Protein AF-A0A2Z3HEU2-F1 (afdb_monomer)

InterPro domains:
  IPR049243 Domain of unknown function DUF6878 [PF21798] (65-116)

pLDDT: mean 73.29, std 16.95, range [29.38, 92.81]

Mean predicted aligned error: 13.08 Å

Solvent-accessible surface area (backbone atoms only — not comparable to full-atom values): 8308 Å² total; per-r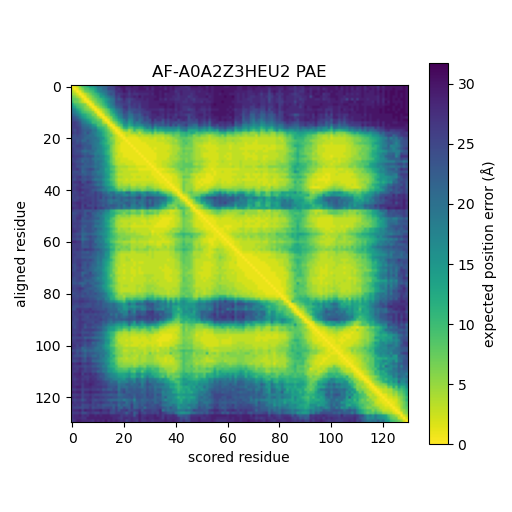esidue (Å²): 135,88,84,76,91,78,93,82,88,77,90,70,85,80,71,80,72,75,76,49,74,69,57,52,36,53,52,37,48,75,69,52,32,34,34,39,44,34,36,29,45,40,71,50,104,69,74,60,59,76,45,78,45,34,19,22,86,86,70,47,79,42,84,72,49,75,68,54,50,55,54,51,50,54,52,50,52,56,51,44,57,74,73,43,83,68,75,85,63,75,56,43,39,36,37,41,39,39,35,37,44,84,80,69,49,71,50,78,51,76,46,77,57,81,87,88,84,81,91,79,91,80,88,76,83,89,72,77,84,133

Organism: NCBI:txid114

Nearest PDB structures (foldseek):
  9chz-assembly1_I  TM=2.253E-01  e=9.604E-02  Anthoceros agrestis
  1uzd-assembly1_C  TM=2.284E-01  e=6.181E-02  Chlamydomonas reinhardtii
  1vbh-assembly1_A-2  TM=4.459E-01  e=3.475E+00  Zea mays
  5gsy-assembly1_K  TM=2.130E-01  e=4.634E-01  Mus musculus

Radius of gyration: 24.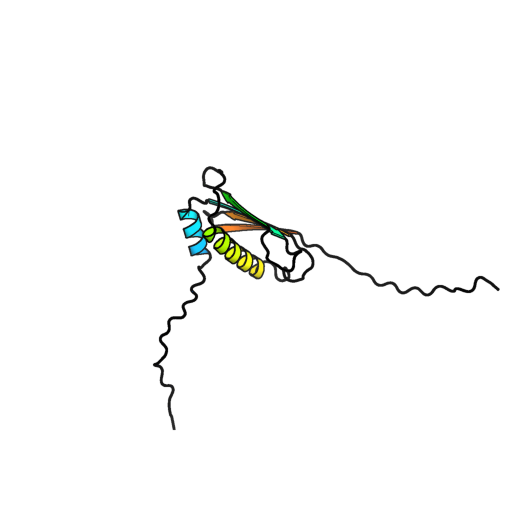69 Å; Cα contacts (8 Å, |Δi|>4): 154; chains: 1; bounding box: 52×60×82 Å

Foldseek 3Di:
DDDDPDPDDDPPPPPPPLDDLLRLLVVCVVLQFFKKKWKFKLQDPDDTTPDIWTAGPVRDTDDDDPVNVVSVRVVVVVVCVVPPPCPPVNQIKIWMWMAGSVVRDIDIDIDGDDDDDDDDDDDDDPDDDD

Secondary structure (DSSP, 8-state):
--------S--------PPPHHHHHHHHHHTT--EEEEEEE--SSS-S-SEEEEE-TTSPEEPPPHHHHHHHHHHHHHHHHHH-TTTTSSS--EEEEEEETTTTEEEEEEE---------------S---

Sequence (130 aa):
MSAGCDPASDQTLNLETTMTKHEILALLQQSAVSRLEISYDSSDDEGMIDSVTCFGPDGAQVKPTPEINSLVEELVCEMLDEQQGGWELDDGSFGEVEIDVETGLASFSHTVRVIDYSDEDFVVSILEGN

Structure (mmCIF, N/CA/C/O backbone):
data_AF-A0A2Z3HEU2-F1
#
_entry.id   AF-A0A2Z3HEU2-F1
#
loop_
_atom_site.group_PDB
_atom_site.id
_atom_site.type_symbol
_atom_site.label_atom_id
_atom_site.label_alt_id
_atom_site.label_comp_id
_atom_site.label_asym_id
_atom_site.label_entity_id
_atom_site.label_seq_id
_atom_site.pdbx_PDB_ins_code
_atom_site.Cartn_x
_atom_site.Cartn_y
_atom_site.Cartn_z
_atom_site.occupancy
_atom_site.B_iso_or_equiv
_atom_site.auth_seq_id
_atom_site.auth_comp_id
_atom_site.auth_asym_id
_atom_site.auth_atom_id
_atom_site.pdbx_PDB_model_num
ATOM 1 N N . MET A 1 1 ? 34.033 -46.133 15.089 1.00 36.69 1 MET A N 1
ATOM 2 C CA . MET A 1 1 ? 34.698 -44.974 15.720 1.00 36.69 1 MET A CA 1
ATOM 3 C C . MET A 1 1 ? 34.205 -43.742 14.974 1.00 36.69 1 MET A C 1
ATOM 5 O O . MET A 1 1 ? 34.831 -43.366 14.005 1.00 36.69 1 MET A O 1
ATOM 9 N N . SER A 1 2 ? 32.980 -43.234 15.148 1.00 45.12 2 SER A N 1
ATOM 10 C CA . SER A 1 2 ? 32.182 -42.915 16.353 1.00 45.12 2 SER A CA 1
ATOM 11 C C . SER A 1 2 ? 32.888 -41.970 17.315 1.00 45.12 2 SER A C 1
ATOM 13 O O . SER A 1 2 ? 33.607 -42.437 18.191 1.00 45.12 2 SER A O 1
ATOM 15 N N . ALA A 1 3 ? 32.646 -40.676 17.106 1.00 38.44 3 ALA A N 1
ATOM 16 C CA . ALA A 1 3 ? 32.509 -39.586 18.078 1.00 38.44 3 ALA A CA 1
ATOM 17 C C . ALA A 1 3 ? 32.244 -38.326 17.231 1.00 38.44 3 ALA A C 1
ATOM 19 O O . ALA A 1 3 ? 32.980 -38.082 16.285 1.00 38.44 3 ALA A O 1
ATOM 20 N N . GLY A 1 4 ? 31.221 -37.508 17.405 1.00 29.38 4 GLY A N 1
ATOM 21 C CA . GLY A 1 4 ? 30.139 -37.425 18.368 1.00 29.38 4 GLY A CA 1
ATOM 22 C C . GLY A 1 4 ? 29.476 -36.092 18.030 1.00 29.38 4 GLY A C 1
ATOM 23 O O . GLY A 1 4 ? 30.114 -35.051 18.131 1.00 29.38 4 GLY A O 1
ATOM 24 N N . CYS A 1 5 ? 28.259 -36.139 17.496 1.00 32.16 5 CYS A N 1
ATOM 25 C CA . CYS A 1 5 ? 27.389 -34.976 17.445 1.00 32.16 5 CYS A CA 1
ATOM 26 C C . CYS A 1 5 ? 26.904 -34.802 18.885 1.00 32.16 5 CYS A C 1
ATOM 28 O O . CYS A 1 5 ? 26.160 -35.654 19.364 1.00 32.16 5 CYS A O 1
ATOM 30 N N . ASP A 1 6 ? 27.420 -33.795 19.588 1.00 32.84 6 ASP A N 1
ATOM 31 C CA . ASP A 1 6 ? 26.906 -33.375 20.891 1.00 32.84 6 ASP A CA 1
ATOM 32 C C . ASP A 1 6 ? 25.936 -32.206 20.652 1.00 32.84 6 ASP A C 1
ATOM 34 O O . ASP A 1 6 ? 26.370 -31.119 20.259 1.00 32.84 6 ASP A O 1
ATOM 38 N N . PRO A 1 7 ? 24.619 -32.419 20.816 1.00 45.81 7 PRO A N 1
ATOM 39 C CA . PRO A 1 7 ? 23.599 -31.409 20.614 1.00 45.81 7 PRO A CA 1
ATOM 40 C C . PRO A 1 7 ? 23.233 -30.783 21.962 1.00 45.81 7 PRO A C 1
ATOM 42 O O . PRO A 1 7 ? 22.229 -31.157 22.554 1.00 45.81 7 PRO A O 1
ATOM 45 N N . ALA A 1 8 ? 24.044 -29.859 22.477 1.00 46.59 8 ALA A N 1
ATOM 46 C CA . ALA A 1 8 ? 23.617 -28.941 23.539 1.00 46.59 8 ALA A CA 1
ATOM 47 C C . ALA A 1 8 ? 24.712 -27.921 23.860 1.00 46.59 8 ALA A C 1
ATOM 49 O O . ALA A 1 8 ? 25.573 -28.189 24.694 1.00 46.59 8 ALA A O 1
ATOM 50 N N . SER A 1 9 ? 24.657 -26.747 23.233 1.00 43.78 9 SER A N 1
ATOM 51 C CA . SER A 1 9 ? 24.928 -25.442 23.866 1.00 43.78 9 SER A CA 1
ATOM 52 C C .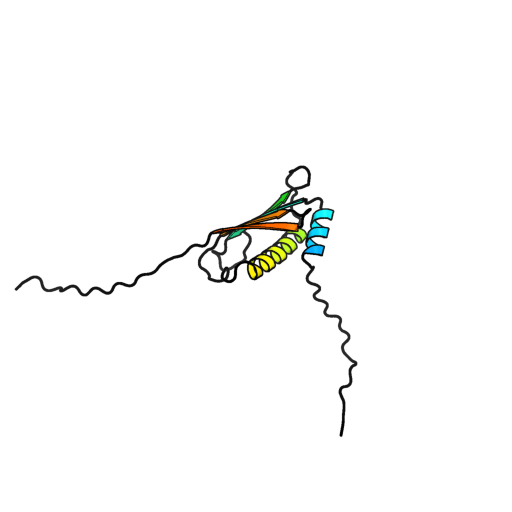 SER A 1 9 ? 24.884 -24.364 22.794 1.00 43.78 9 SER A C 1
ATOM 54 O O . SER A 1 9 ? 25.923 -23.920 22.334 1.00 43.78 9 SER A O 1
ATOM 56 N N . ASP A 1 10 ? 23.677 -24.012 22.358 1.00 39.25 10 ASP A N 1
ATOM 57 C CA . ASP A 1 10 ? 23.309 -22.610 22.143 1.00 39.25 10 ASP A CA 1
ATOM 58 C C . ASP A 1 10 ? 21.790 -22.557 21.947 1.00 39.25 10 ASP A C 1
ATOM 60 O O . ASP A 1 10 ? 21.251 -22.664 20.850 1.00 39.25 10 ASP A O 1
ATOM 64 N N . GLN A 1 11 ? 21.059 -22.525 23.059 1.00 40.22 11 GLN A N 1
ATOM 65 C CA . GLN A 1 11 ? 19.659 -22.110 23.047 1.00 40.22 11 GLN A CA 1
ATOM 66 C C . GLN A 1 11 ? 19.649 -20.586 23.171 1.00 40.22 11 GLN A C 1
ATOM 68 O O . GLN A 1 11 ? 19.203 -20.046 24.178 1.00 40.22 11 GLN A O 1
ATOM 73 N N . THR A 1 12 ? 20.172 -19.901 22.159 1.00 36.81 12 THR A N 1
ATOM 74 C CA . THR A 1 12 ? 19.776 -18.522 21.900 1.00 36.81 12 THR A CA 1
ATOM 75 C C . THR A 1 12 ? 18.687 -18.624 20.848 1.00 36.81 12 THR A C 1
ATOM 77 O O . THR A 1 12 ? 18.945 -18.888 19.677 1.00 36.81 12 THR A O 1
ATOM 80 N N . LEU A 1 13 ? 17.437 -18.558 21.303 1.00 44.50 13 LEU A N 1
ATOM 81 C CA . LEU A 1 13 ? 16.268 -18.433 20.443 1.00 44.50 13 LEU A CA 1
ATOM 82 C C . LEU A 1 13 ? 16.386 -17.102 19.686 1.00 44.50 13 LEU A C 1
ATOM 84 O O . LEU A 1 13 ? 15.811 -16.103 20.102 1.00 44.50 13 LEU A O 1
ATOM 88 N N . ASN A 1 14 ? 17.138 -17.083 18.587 1.00 43.56 14 ASN A N 1
ATOM 89 C CA . ASN A 1 14 ? 17.060 -16.025 17.588 1.00 43.56 14 ASN A CA 1
ATOM 90 C C . ASN A 1 14 ? 15.829 -16.313 16.730 1.00 43.56 14 ASN A C 1
ATOM 92 O O . ASN A 1 14 ? 15.928 -16.733 15.581 1.00 43.56 14 ASN A O 1
ATOM 96 N N . LEU A 1 15 ? 14.653 -16.168 17.336 1.00 44.94 15 LEU A N 1
ATOM 97 C CA . LEU A 1 15 ? 13.452 -15.922 16.566 1.00 44.94 15 LEU A CA 1
ATOM 98 C C . LEU A 1 15 ? 13.515 -14.453 16.133 1.00 44.94 15 LEU A C 1
ATOM 100 O O . LEU A 1 15 ? 13.003 -13.573 16.822 1.00 44.94 15 LEU A O 1
ATOM 104 N N . GLU A 1 16 ? 14.157 -14.180 15.000 1.00 46.19 16 GLU A N 1
ATOM 105 C CA . GLU A 1 16 ? 13.676 -13.098 14.136 1.00 46.19 16 GLU A CA 1
ATOM 106 C C . GLU A 1 16 ? 12.296 -13.556 13.644 1.00 46.19 16 GLU A C 1
ATOM 108 O O . GLU A 1 16 ? 12.165 -14.213 12.617 1.00 46.19 16 GLU A O 1
ATOM 113 N N . THR A 1 17 ? 11.261 -13.364 14.469 1.00 53.62 17 THR A N 1
ATOM 114 C CA . THR A 1 17 ? 9.883 -13.651 14.065 1.00 53.62 17 THR A CA 1
ATOM 115 C C . THR A 1 17 ? 9.436 -12.512 13.160 1.00 53.62 17 THR A C 1
ATOM 117 O O . THR A 1 17 ? 8.827 -11.555 13.634 1.00 53.62 17 THR A O 1
ATOM 120 N N . THR A 1 18 ? 9.750 -12.592 11.869 1.00 64.12 18 THR A N 1
ATOM 121 C CA . THR A 1 18 ? 8.995 -11.853 10.851 1.00 64.12 18 THR A CA 1
ATOM 122 C C . THR A 1 18 ? 7.526 -12.247 11.009 1.00 64.12 18 THR A C 1
ATOM 124 O O . THR A 1 18 ? 7.212 -13.439 11.109 1.00 64.12 18 THR A O 1
ATOM 127 N N . MET A 1 19 ? 6.631 -11.267 11.140 1.00 73.94 19 MET A N 1
A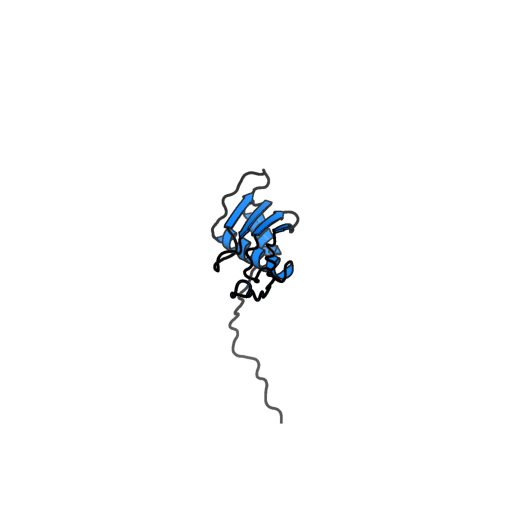TOM 128 C CA . MET A 1 19 ? 5.205 -11.557 11.285 1.00 73.94 19 MET A CA 1
ATOM 129 C C . MET A 1 19 ? 4.673 -12.168 9.993 1.00 73.94 19 MET A C 1
ATOM 131 O O . MET A 1 19 ? 4.987 -11.716 8.899 1.00 73.94 19 MET A O 1
ATOM 135 N N . THR A 1 20 ? 3.832 -13.192 10.101 1.00 84.56 20 THR A N 1
ATOM 136 C CA . THR A 1 20 ? 3.182 -13.766 8.920 1.00 84.56 20 THR A CA 1
ATOM 137 C C . THR A 1 20 ? 2.135 -12.799 8.355 1.00 84.56 20 THR A C 1
ATOM 139 O O . THR A 1 20 ? 1.509 -12.048 9.106 1.00 84.56 20 THR A O 1
ATOM 142 N N . LYS A 1 21 ? 1.837 -12.876 7.047 1.00 83.19 21 LYS A N 1
ATOM 143 C CA . LYS A 1 21 ? 0.769 -12.074 6.400 1.00 83.19 21 LYS A CA 1
ATOM 144 C C . LYS A 1 21 ? -0.550 -12.102 7.178 1.00 83.19 21 LYS A C 1
ATOM 146 O O . LYS A 1 21 ? -1.240 -11.097 7.299 1.00 83.19 21 LYS A O 1
ATOM 151 N N . HIS A 1 22 ? -0.895 -13.262 7.738 1.00 84.44 22 HIS A N 1
ATOM 152 C CA . HIS A 1 22 ? -2.119 -13.438 8.515 1.00 84.44 22 HIS A CA 1
ATOM 153 C C . HIS A 1 22 ? -2.096 -12.667 9.845 1.00 84.44 22 HIS A C 1
ATOM 155 O O . HIS A 1 22 ? -3.112 -12.106 10.248 1.00 84.44 22 HIS A O 1
ATOM 161 N N . GLU A 1 23 ? -0.944 -12.605 10.516 1.00 87.56 23 GLU A N 1
ATOM 162 C CA . GLU A 1 23 ? -0.762 -11.820 11.743 1.00 87.56 23 GLU A CA 1
ATOM 163 C C . GLU A 1 23 ? -0.797 -10.317 11.455 1.00 87.56 23 GLU A C 1
ATOM 165 O O . GLU A 1 23 ? -1.434 -9.573 12.202 1.00 87.56 23 GLU A O 1
ATOM 170 N N . ILE A 1 24 ? -0.206 -9.884 10.336 1.00 86.75 24 ILE A N 1
ATOM 171 C CA . ILE A 1 24 ? -0.262 -8.488 9.881 1.00 86.75 24 ILE A CA 1
ATOM 172 C C . ILE A 1 24 ? -1.716 -8.076 9.615 1.00 86.75 24 ILE A C 1
ATOM 174 O O . ILE A 1 24 ? -2.178 -7.065 10.144 1.00 86.75 24 ILE A O 1
ATOM 178 N N . LEU A 1 25 ? -2.484 -8.893 8.884 1.00 87.69 25 LEU A N 1
ATOM 179 C CA . LEU A 1 25 ? -3.913 -8.644 8.658 1.00 87.69 25 LEU A CA 1
ATOM 180 C C . LEU A 1 25 ? -4.695 -8.572 9.978 1.00 87.69 25 LEU A C 1
ATOM 182 O O . LEU A 1 25 ? -5.496 -7.659 10.170 1.00 87.69 25 LEU A O 1
ATOM 186 N N . ALA A 1 26 ? -4.426 -9.468 10.930 1.00 87.06 26 ALA A N 1
ATOM 187 C CA . ALA A 1 26 ? -5.078 -9.438 12.238 1.00 87.06 26 ALA A CA 1
ATOM 188 C C . ALA A 1 26 ? -4.747 -8.166 13.046 1.00 87.06 26 ALA A C 1
ATOM 190 O O . ALA A 1 26 ? -5.604 -7.646 13.767 1.00 87.06 26 ALA A O 1
ATOM 191 N N . LEU A 1 27 ? -3.526 -7.634 12.946 1.00 88.88 27 LEU A N 1
ATOM 192 C CA . LEU A 1 27 ? -3.151 -6.358 13.568 1.00 88.88 27 LEU A CA 1
ATOM 193 C C . LEU A 1 27 ? -3.843 -5.159 12.911 1.00 88.88 27 LEU A C 1
ATOM 195 O O . LEU A 1 27 ? -4.299 -4.249 13.611 1.00 88.88 27 LEU A O 1
ATOM 199 N N . LEU A 1 28 ? -3.976 -5.175 11.584 1.00 87.81 28 LEU A N 1
ATOM 200 C CA . LEU A 1 28 ? -4.695 -4.143 10.837 1.00 87.81 28 LEU A CA 1
ATOM 201 C C . LEU A 1 28 ? -6.177 -4.106 11.241 1.00 87.81 28 LEU A C 1
ATOM 203 O O . LEU A 1 28 ? -6.694 -3.036 11.566 1.00 87.81 28 LEU A O 1
ATOM 207 N N . GLN A 1 29 ? -6.825 -5.271 11.356 1.00 87.44 29 GLN A N 1
ATOM 208 C CA . GLN A 1 29 ? -8.211 -5.370 11.837 1.00 87.44 29 GLN A CA 1
ATOM 209 C C . GLN A 1 29 ? -8.370 -4.827 13.263 1.00 87.44 29 GLN A C 1
ATOM 211 O O . GLN A 1 29 ? -9.308 -4.081 13.546 1.00 87.44 29 GLN A O 1
ATOM 216 N N . GLN A 1 30 ? -7.439 -5.153 14.168 1.00 88.62 30 GLN A N 1
ATOM 217 C CA . GLN A 1 30 ? -7.442 -4.629 15.541 1.00 88.62 30 GLN A CA 1
ATOM 218 C C . GLN A 1 30 ? -7.254 -3.108 15.596 1.00 88.62 30 GLN A C 1
ATOM 220 O O . GLN A 1 30 ? -7.777 -2.453 16.498 1.00 88.62 30 GLN A O 1
ATOM 225 N N . SER A 1 31 ? -6.560 -2.542 14.611 1.00 86.56 31 SER A N 1
ATOM 226 C CA . SER A 1 31 ? -6.360 -1.099 14.455 1.00 86.56 31 SER A CA 1
ATOM 227 C C . SER A 1 31 ? -7.524 -0.398 13.739 1.00 86.56 31 SER A C 1
ATOM 229 O O . SER A 1 31 ? -7.408 0.775 13.390 1.00 86.56 31 SER A O 1
ATOM 231 N N . ALA A 1 32 ? -8.648 -1.100 13.536 1.00 89.12 32 ALA A N 1
ATOM 232 C CA . ALA A 1 32 ? -9.824 -0.643 12.797 1.00 89.12 32 ALA A CA 1
ATOM 233 C C . ALA A 1 32 ? -9.539 -0.267 11.331 1.00 89.12 32 ALA A C 1
ATOM 235 O O . ALA A 1 32 ? -10.221 0.592 10.775 1.00 89.12 32 ALA A O 1
ATOM 236 N N . VAL A 1 33 ? -8.559 -0.921 10.702 1.00 90.75 33 VAL A N 1
ATOM 237 C CA . VAL A 1 33 ? -8.278 -0.810 9.267 1.00 90.75 33 VAL A CA 1
ATOM 238 C C . VAL A 1 33 ? -8.960 -1.968 8.539 1.00 90.75 33 VAL A C 1
ATOM 240 O O . VAL A 1 33 ? -8.769 -3.129 8.893 1.00 90.75 33 VAL A O 1
ATOM 243 N N . SER A 1 34 ? -9.759 -1.654 7.522 1.00 91.62 34 SER A N 1
ATOM 244 C CA . SER A 1 34 ? -10.446 -2.632 6.668 1.00 91.62 34 SER A CA 1
ATOM 245 C C . SER A 1 34 ? -9.917 -2.657 5.236 1.00 91.62 34 SER A C 1
ATOM 247 O O . SER A 1 34 ? -10.087 -3.660 4.551 1.00 91.62 34 SER A O 1
ATOM 249 N N . ARG A 1 35 ? -9.282 -1.575 4.770 1.00 91.94 35 ARG A N 1
ATOM 250 C CA . ARG A 1 35 ? -8.685 -1.489 3.432 1.00 91.94 35 ARG A CA 1
ATOM 251 C C . ARG A 1 35 ? -7.401 -0.671 3.459 1.00 91.94 35 ARG A C 1
ATOM 253 O O . ARG A 1 35 ? -7.316 0.325 4.177 1.00 91.94 35 ARG A O 1
ATOM 260 N N . LEU A 1 36 ? -6.431 -1.091 2.660 1.00 91.44 36 LEU A N 1
ATOM 261 C CA . LEU A 1 36 ? -5.195 -0.364 2.396 1.00 91.44 36 LEU A CA 1
ATOM 262 C C . LEU A 1 36 ? -5.122 -0.000 0.917 1.00 91.44 36 LEU A C 1
ATOM 264 O O . LEU A 1 36 ? -5.466 -0.818 0.067 1.00 91.44 36 LEU A O 1
ATOM 268 N N . GLU A 1 37 ? -4.633 1.199 0.636 1.00 91.62 37 GLU A N 1
ATOM 269 C CA . GLU A 1 37 ? -4.182 1.626 -0.687 1.00 91.62 37 GLU A CA 1
ATOM 270 C C . GLU A 1 37 ? -2.724 2.058 -0.561 1.00 91.62 37 GLU 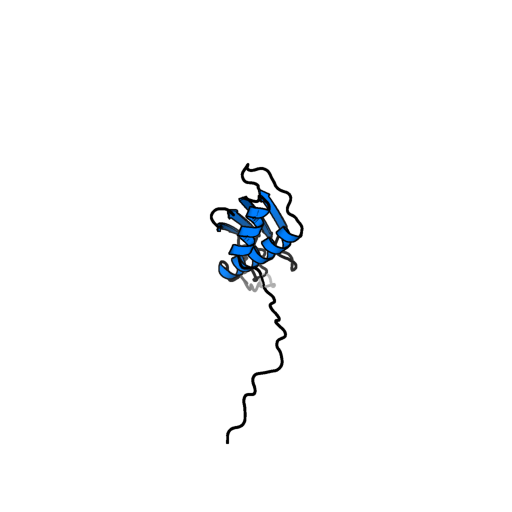A C 1
ATOM 272 O O . GLU A 1 37 ? -2.395 2.928 0.250 1.00 91.62 37 GLU A O 1
ATOM 277 N N . ILE A 1 38 ? -1.852 1.408 -1.322 1.00 89.69 38 ILE A N 1
ATOM 278 C CA . ILE A 1 38 ? -0.412 1.627 -1.307 1.00 89.69 38 ILE A CA 1
ATOM 279 C C . ILE A 1 38 ? 0.014 2.046 -2.706 1.00 89.69 38 ILE A C 1
ATOM 281 O O . ILE A 1 38 ? -0.259 1.324 -3.662 1.00 89.69 38 ILE A O 1
ATOM 285 N N . SER A 1 39 ? 0.705 3.172 -2.827 1.00 85.69 39 SER A N 1
ATOM 286 C CA . SER A 1 39 ? 1.341 3.593 -4.076 1.00 85.69 39 SER A CA 1
ATOM 287 C C . SER A 1 39 ? 2.840 3.353 -3.979 1.00 85.69 39 SER A C 1
ATOM 289 O O . SER A 1 39 ? 3.448 3.661 -2.954 1.00 85.69 39 SER A O 1
ATOM 291 N N . TYR A 1 40 ? 3.437 2.816 -5.037 1.00 82.25 40 TYR A N 1
ATOM 292 C CA . TYR A 1 40 ? 4.875 2.591 -5.121 1.00 82.25 40 TYR A CA 1
ATOM 293 C C . TYR A 1 40 ? 5.460 3.091 -6.431 1.00 82.25 40 TYR A C 1
ATOM 295 O O . TYR A 1 40 ? 4.816 3.030 -7.481 1.00 82.25 40 TYR A O 1
ATOM 303 N N . ASP A 1 41 ? 6.710 3.531 -6.353 1.00 76.75 41 ASP A N 1
ATOM 304 C CA . ASP A 1 41 ? 7.516 3.941 -7.490 1.00 76.75 41 ASP A CA 1
ATOM 305 C C . ASP A 1 41 ? 8.950 3.444 -7.280 1.00 76.75 41 ASP A C 1
ATOM 307 O O . ASP A 1 41 ? 9.553 3.683 -6.235 1.00 76.75 41 ASP A O 1
ATOM 311 N N . SER A 1 42 ? 9.468 2.684 -8.246 1.00 64.12 42 SER A N 1
ATOM 312 C CA . SER A 1 42 ? 10.801 2.081 -8.177 1.00 64.12 42 SER A CA 1
ATOM 313 C C . SER A 1 42 ? 11.874 2.909 -8.899 1.00 64.12 42 SER A C 1
ATOM 315 O O . SER A 1 42 ? 12.871 2.335 -9.333 1.00 64.12 42 SER A O 1
ATOM 317 N N . SER A 1 43 ? 11.649 4.207 -9.155 1.00 58.88 43 SER A N 1
ATOM 318 C CA . SER A 1 43 ? 12.575 5.023 -9.963 1.00 58.88 43 SER A CA 1
ATOM 319 C C . SER A 1 43 ? 13.755 5.619 -9.190 1.00 58.88 43 SER A C 1
ATOM 321 O O . SER A 1 43 ? 14.692 6.112 -9.818 1.00 58.88 43 SER A O 1
ATOM 323 N N . ASP A 1 44 ? 13.742 5.534 -7.861 1.00 54.44 44 ASP A N 1
ATOM 324 C CA . ASP A 1 44 ? 14.848 5.937 -6.998 1.00 54.44 44 ASP A CA 1
ATOM 325 C C . ASP A 1 44 ? 15.459 4.690 -6.335 1.00 54.44 44 ASP A C 1
ATOM 327 O O . ASP A 1 44 ? 14.737 3.835 -5.822 1.00 54.44 44 ASP A O 1
ATOM 331 N N . ASP A 1 45 ? 16.796 4.616 -6.305 1.00 54.56 45 ASP A N 1
ATOM 332 C CA . ASP A 1 45 ? 17.645 3.593 -5.649 1.00 54.56 45 ASP A CA 1
ATOM 333 C C . ASP A 1 45 ? 17.304 3.335 -4.152 1.00 54.56 45 ASP A C 1
ATOM 335 O O . ASP A 1 45 ? 17.917 2.489 -3.498 1.00 54.56 45 ASP A O 1
ATOM 339 N N . GLU A 1 46 ? 16.329 4.053 -3.582 1.00 51.94 46 GLU A N 1
ATOM 340 C CA . GLU A 1 46 ? 15.832 3.910 -2.218 1.00 51.94 46 GLU A CA 1
ATOM 341 C C . GLU A 1 46 ? 14.293 3.783 -2.188 1.00 51.94 46 GLU A C 1
ATOM 343 O O . GLU A 1 46 ? 13.564 4.767 -2.250 1.00 51.94 46 GLU A O 1
ATOM 348 N N . GLY A 1 47 ? 13.793 2.561 -1.975 1.00 52.94 47 GLY A N 1
ATOM 349 C CA . GLY A 1 47 ? 12.631 2.353 -1.100 1.00 52.94 47 GLY A CA 1
ATOM 350 C C . GLY A 1 47 ? 11.236 2.708 -1.628 1.00 52.94 47 GLY A C 1
ATOM 351 O O . GLY A 1 47 ? 10.504 3.432 -0.969 1.00 52.94 47 GLY A O 1
ATOM 352 N N . MET A 1 48 ? 10.842 2.094 -2.741 1.00 69.62 48 MET A N 1
ATOM 353 C CA . M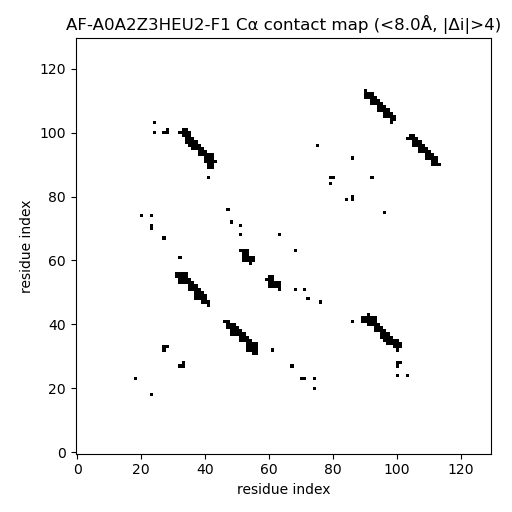ET A 1 48 ? 9.698 1.169 -2.862 1.00 69.62 48 MET A CA 1
ATOM 354 C C . MET A 1 48 ? 8.262 1.565 -2.493 1.00 69.62 48 MET A C 1
ATOM 356 O O . MET A 1 48 ? 7.367 0.943 -3.037 1.00 69.62 48 MET A O 1
ATOM 360 N N . ILE A 1 49 ? 7.965 2.520 -1.613 1.00 76.12 49 ILE A N 1
ATOM 361 C CA . ILE A 1 49 ? 6.579 2.912 -1.297 1.00 76.12 49 ILE A CA 1
ATOM 362 C C . ILE A 1 49 ? 6.493 4.430 -1.175 1.00 76.12 49 ILE A C 1
ATOM 364 O O . ILE A 1 49 ? 7.065 5.036 -0.275 1.00 76.12 49 ILE A O 1
ATOM 368 N N . ASP A 1 50 ? 5.717 5.042 -2.067 1.00 79.81 50 ASP A N 1
ATOM 369 C CA . ASP A 1 50 ? 5.443 6.480 -2.074 1.00 79.81 50 ASP A CA 1
ATOM 370 C C . ASP A 1 50 ? 4.481 6.863 -0.939 1.00 79.81 50 ASP A C 1
ATOM 372 O O . ASP A 1 50 ? 4.706 7.822 -0.196 1.00 79.81 50 ASP A O 1
ATOM 376 N N . SER A 1 51 ? 3.401 6.095 -0.767 1.00 85.12 51 SER A N 1
ATOM 377 C CA . SER A 1 51 ? 2.403 6.380 0.261 1.00 85.12 51 SER A CA 1
ATOM 378 C C . SER A 1 51 ? 1.573 5.162 0.659 1.00 85.12 51 SER A C 1
ATOM 380 O O . SER A 1 51 ? 1.269 4.290 -0.151 1.00 85.12 51 SER A O 1
ATOM 382 N N . VAL A 1 52 ? 1.174 5.131 1.936 1.00 88.94 52 VAL A N 1
ATOM 383 C CA . VAL A 1 52 ? 0.235 4.154 2.504 1.00 88.94 52 VAL A CA 1
ATOM 384 C C . VAL A 1 52 ? -0.974 4.903 3.047 1.00 88.94 52 VAL A C 1
ATOM 386 O O . VAL A 1 52 ? -0.861 5.723 3.965 1.00 88.94 52 VAL A O 1
ATOM 389 N N . THR A 1 53 ? -2.145 4.596 2.501 1.00 91.19 53 THR A N 1
ATOM 390 C CA . THR A 1 53 ? -3.427 5.130 2.958 1.00 91.19 53 THR A CA 1
ATOM 391 C C . THR A 1 53 ? -4.264 4.004 3.548 1.00 91.19 53 THR A C 1
ATOM 393 O O . THR A 1 53 ? -4.591 3.031 2.871 1.00 91.19 53 THR A O 1
ATOM 396 N N . CYS A 1 54 ? -4.637 4.138 4.821 1.00 91.44 54 CYS A N 1
ATOM 397 C CA . CYS A 1 54 ? -5.513 3.183 5.493 1.00 91.44 54 CYS A CA 1
ATOM 398 C C . CYS A 1 54 ? -6.949 3.703 5.522 1.00 91.44 54 CYS A C 1
ATOM 400 O O . CYS A 1 54 ? -7.192 4.887 5.763 1.00 91.44 54 CYS A O 1
ATOM 402 N N . PHE A 1 55 ? -7.907 2.798 5.370 1.00 92.38 55 PHE A N 1
ATOM 403 C CA . PHE A 1 55 ? -9.332 3.078 5.474 1.00 92.38 55 PHE A CA 1
ATOM 404 C C . PHE A 1 55 ? -9.964 2.177 6.525 1.00 92.38 55 PHE A C 1
ATOM 406 O O . PHE A 1 55 ? -9.644 0.990 6.616 1.00 92.38 55 PHE A O 1
ATOM 413 N N . GLY A 1 56 ? -10.862 2.753 7.317 1.00 92.81 56 GLY A N 1
ATOM 414 C CA . GLY A 1 56 ? -11.700 2.022 8.251 1.00 92.81 56 GLY A CA 1
ATOM 415 C C . GLY A 1 56 ? -12.937 1.422 7.580 1.00 92.81 56 GLY A C 1
ATOM 416 O O . GLY A 1 56 ? -13.236 1.732 6.423 1.00 92.81 56 GLY A O 1
ATOM 417 N N . PRO A 1 57 ? -13.699 0.587 8.309 1.00 89.38 57 PRO A N 1
ATOM 418 C CA . PRO A 1 57 ? -14.869 -0.120 7.776 1.00 89.38 57 PRO A CA 1
ATOM 419 C C . PRO A 1 57 ? -16.015 0.806 7.339 1.00 89.38 57 PRO A C 1
ATOM 421 O O . PRO A 1 57 ? -16.909 0.391 6.607 1.00 89.38 57 PRO A O 1
ATOM 424 N N . ASP A 1 58 ? -16.009 2.060 7.784 1.00 91.00 58 ASP A N 1
ATOM 425 C CA . ASP A 1 58 ? -16.929 3.117 7.360 1.00 91.00 58 ASP A CA 1
ATOM 426 C C . ASP A 1 58 ? -16.459 3.866 6.097 1.00 91.00 58 ASP A C 1
ATOM 428 O O . ASP A 1 58 ? -17.147 4.774 5.626 1.00 91.00 58 ASP A O 1
ATOM 432 N N . GLY A 1 59 ? -15.301 3.492 5.544 1.00 86.94 59 GLY A N 1
ATOM 433 C CA . GLY A 1 59 ? -14.648 4.160 4.421 1.00 86.94 59 GLY A CA 1
ATOM 434 C C . GLY A 1 59 ? -13.913 5.445 4.807 1.00 86.94 59 GLY A C 1
ATOM 435 O O . GLY A 1 59 ? -13.413 6.145 3.926 1.00 86.94 59 GLY A O 1
ATOM 436 N N . ALA A 1 60 ? -13.838 5.791 6.097 1.00 91.00 60 ALA A N 1
ATOM 437 C CA . ALA A 1 60 ? -13.074 6.947 6.543 1.00 91.00 60 ALA A CA 1
ATOM 438 C C . ALA A 1 60 ? -11.573 6.639 6.518 1.00 91.00 60 ALA A C 1
ATOM 440 O O . ALA A 1 60 ? -11.145 5.544 6.883 1.00 91.00 60 ALA A O 1
ATOM 441 N N . GLN A 1 61 ? -10.756 7.621 6.132 1.00 89.88 61 GLN A N 1
ATOM 442 C CA . GLN A 1 61 ? -9.306 7.475 6.228 1.00 89.88 61 GLN A CA 1
ATOM 443 C C . GLN A 1 61 ? -8.874 7.379 7.692 1.00 89.88 61 GLN A C 1
ATOM 445 O O . GLN A 1 61 ? -9.196 8.235 8.521 1.0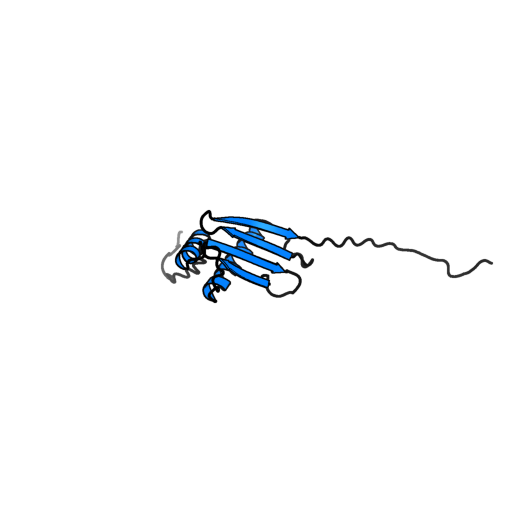0 89.88 61 GLN A O 1
ATOM 450 N N . VAL A 1 62 ? -8.096 6.346 7.984 1.00 89.69 62 VAL A N 1
ATOM 451 C CA . VAL A 1 62 ? -7.428 6.130 9.261 1.00 89.69 62 VAL A CA 1
ATOM 452 C C . VAL A 1 62 ? -5.971 6.504 9.062 1.00 89.69 62 VAL A C 1
ATOM 454 O O . VAL A 1 62 ? -5.309 6.027 8.146 1.00 89.69 62 VAL A O 1
ATOM 457 N N . LYS A 1 63 ? -5.446 7.378 9.919 1.00 85.19 63 LYS A N 1
ATOM 458 C CA . LYS A 1 63 ? -4.029 7.724 9.853 1.00 85.19 63 LYS A CA 1
ATOM 459 C C . LYS A 1 63 ? -3.197 6.506 10.285 1.00 85.19 63 LYS A C 1
ATOM 461 O O . LYS A 1 63 ? -3.362 6.089 11.435 1.00 85.19 63 LYS A O 1
ATOM 466 N N . PRO A 1 64 ? -2.298 5.971 9.437 1.00 80.94 64 PRO A N 1
ATOM 467 C CA . PRO A 1 64 ? -1.441 4.868 9.843 1.00 80.94 64 PRO A CA 1
ATOM 468 C C . PRO A 1 64 ? -0.504 5.300 10.970 1.00 80.94 64 PRO A C 1
ATOM 470 O O . PRO A 1 64 ? -0.017 6.437 11.020 1.00 80.94 64 PRO A O 1
ATOM 473 N N . THR A 1 65 ? -0.257 4.379 11.896 1.00 85.62 65 THR A N 1
ATOM 474 C CA . THR A 1 65 ? 0.844 4.516 12.847 1.00 85.62 65 THR A CA 1
ATOM 475 C C . THR A 1 65 ? 2.162 4.174 12.142 1.00 85.62 65 THR A C 1
ATOM 477 O O . THR A 1 65 ? 2.150 3.461 11.138 1.00 85.62 65 THR A O 1
ATOM 480 N N . PRO A 1 66 ? 3.314 4.637 12.659 1.00 83.94 66 PRO A N 1
ATOM 481 C CA . PRO A 1 66 ? 4.614 4.256 12.105 1.00 83.94 66 PRO A CA 1
ATOM 482 C C . PRO A 1 66 ? 4.823 2.736 12.066 1.00 83.94 66 PRO A C 1
ATOM 484 O O . PRO A 1 66 ? 5.400 2.225 11.119 1.00 83.94 66 PRO A O 1
ATOM 487 N N . GLU A 1 67 ? 4.301 2.021 13.066 1.00 84.25 67 GLU A N 1
ATOM 488 C CA . GLU A 1 67 ? 4.361 0.557 13.143 1.00 84.25 67 GLU A CA 1
ATOM 489 C C . GLU A 1 67 ? 3.547 -0.113 12.027 1.00 84.25 67 GLU A C 1
ATOM 491 O O . GLU A 1 67 ? 4.045 -1.023 11.373 1.00 84.25 67 GLU A O 1
ATOM 496 N N . ILE A 1 68 ? 2.331 0.381 11.749 1.00 84.25 68 ILE A N 1
ATOM 497 C CA . ILE A 1 68 ? 1.519 -0.107 10.626 1.00 84.25 68 ILE A CA 1
ATOM 498 C C . ILE A 1 68 ? 2.225 0.154 9.297 1.00 84.25 68 ILE A C 1
ATOM 500 O O . ILE A 1 68 ? 2.247 -0.738 8.459 1.00 84.25 68 ILE A O 1
ATOM 504 N N . ASN A 1 69 ? 2.818 1.336 9.108 1.00 85.06 69 ASN A N 1
ATOM 505 C CA . ASN A 1 69 ? 3.543 1.640 7.873 1.00 85.06 69 ASN A CA 1
ATOM 506 C C . ASN A 1 69 ? 4.681 0.647 7.625 1.00 85.06 69 ASN A C 1
ATOM 508 O O . ASN A 1 69 ? 4.741 0.078 6.544 1.00 85.06 69 ASN A O 1
ATOM 512 N N . SER A 1 70 ? 5.527 0.386 8.626 1.00 84.56 70 SER A N 1
ATOM 513 C CA . SER A 1 70 ? 6.634 -0.565 8.471 1.00 84.56 70 SER A CA 1
ATOM 514 C C . SER A 1 70 ? 6.156 -1.994 8.188 1.00 84.56 70 SER A C 1
ATOM 516 O O . SER A 1 70 ? 6.743 -2.676 7.357 1.00 84.56 70 SER A O 1
ATOM 518 N N . LEU A 1 71 ? 5.073 -2.445 8.832 1.00 86.25 71 LEU A N 1
ATOM 519 C CA . LEU A 1 71 ? 4.505 -3.777 8.579 1.00 86.25 71 LEU A CA 1
ATOM 520 C C . LEU A 1 71 ? 3.879 -3.894 7.183 1.00 86.25 71 LEU A C 1
ATOM 522 O O . LEU A 1 71 ? 3.993 -4.933 6.538 1.00 86.25 71 LEU A O 1
ATOM 526 N N . VAL A 1 72 ? 3.194 -2.845 6.721 1.00 84.81 72 VAL A N 1
ATOM 527 C CA . VAL A 1 72 ? 2.606 -2.806 5.376 1.00 84.81 72 VAL A CA 1
ATOM 528 C C . VAL A 1 72 ? 3.701 -2.772 4.316 1.00 84.81 72 VAL A C 1
ATOM 530 O O . VAL A 1 72 ? 3.559 -3.433 3.293 1.00 84.81 72 VAL A O 1
ATOM 533 N N . GLU A 1 73 ? 4.798 -2.062 4.570 1.00 84.00 73 GLU A N 1
ATOM 534 C CA . GLU A 1 73 ? 5.950 -2.023 3.673 1.00 84.00 73 GLU A CA 1
ATOM 535 C C . GLU A 1 73 ? 6.586 -3.400 3.494 1.00 84.00 73 GLU A C 1
ATOM 537 O O . GLU A 1 73 ? 6.726 -3.866 2.366 1.00 84.00 73 GLU A O 1
ATOM 542 N N . GLU A 1 74 ? 6.864 -4.102 4.593 1.00 83.56 74 GLU A N 1
ATOM 543 C CA . GLU A 1 74 ? 7.386 -5.470 4.550 1.00 83.56 74 GLU A CA 1
ATOM 544 C C . GLU A 1 74 ? 6.429 -6.424 3.811 1.00 83.56 74 GLU A C 1
ATOM 546 O O . GLU A 1 74 ? 6.855 -7.180 2.935 1.00 83.56 74 GLU A O 1
ATOM 551 N N . LEU A 1 75 ? 5.124 -6.333 4.097 1.00 84.12 75 LEU A N 1
ATOM 552 C CA . LEU A 1 75 ? 4.093 -7.141 3.444 1.00 84.12 75 LEU A CA 1
ATOM 553 C C . LEU A 1 75 ? 4.045 -6.904 1.928 1.00 84.12 75 LEU A C 1
ATOM 555 O O . LEU A 1 75 ? 3.979 -7.860 1.158 1.00 84.12 75 LEU A O 1
ATOM 559 N N . VAL A 1 76 ? 4.045 -5.643 1.493 1.00 81.75 76 VAL A N 1
ATOM 560 C CA . VAL A 1 76 ? 3.954 -5.290 0.071 1.00 81.75 76 VAL A CA 1
ATOM 561 C C . VAL A 1 76 ? 5.225 -5.700 -0.667 1.00 81.75 76 VAL A C 1
ATOM 563 O O . VAL A 1 76 ? 5.114 -6.289 -1.740 1.00 81.75 76 VAL A O 1
ATOM 566 N N . CYS A 1 77 ? 6.404 -5.487 -0.077 1.00 76.88 77 CYS A N 1
ATOM 567 C CA . CYS A 1 77 ? 7.674 -5.959 -0.629 1.00 76.88 77 CYS A CA 1
ATOM 568 C C . CYS A 1 77 ? 7.675 -7.482 -0.834 1.00 76.88 77 CYS A C 1
ATOM 570 O O . CYS A 1 77 ? 7.975 -7.948 -1.932 1.00 76.88 77 CYS A O 1
ATOM 572 N N . GLU A 1 78 ? 7.267 -8.257 0.179 1.00 80.12 78 GLU A N 1
ATOM 573 C CA . GLU A 1 78 ? 7.168 -9.721 0.075 1.00 80.12 78 GLU A CA 1
ATOM 574 C C . GLU A 1 78 ? 6.187 -10.148 -1.030 1.00 80.12 78 GLU A C 1
ATOM 576 O O . GLU A 1 78 ? 6.467 -11.052 -1.816 1.00 80.12 78 GLU A O 1
ATOM 581 N N . MET A 1 79 ? 5.032 -9.484 -1.138 1.00 78.69 79 MET A N 1
ATOM 582 C CA . MET A 1 79 ? 4.041 -9.819 -2.163 1.00 78.69 79 MET A CA 1
ATOM 583 C C . MET A 1 79 ? 4.489 -9.440 -3.580 1.00 78.69 79 MET A C 1
ATOM 585 O O . MET A 1 79 ? 4.141 -10.136 -4.536 1.00 78.69 79 MET A O 1
ATOM 589 N N . LEU A 1 80 ? 5.235 -8.346 -3.736 1.00 74.56 80 LEU A N 1
ATOM 590 C CA . LEU A 1 80 ? 5.775 -7.924 -5.026 1.00 74.56 80 LEU A CA 1
ATOM 591 C C . LEU A 1 80 ? 6.882 -8.867 -5.506 1.00 74.56 80 LEU A C 1
ATOM 593 O O . LEU A 1 80 ? 6.873 -9.227 -6.684 1.00 74.56 80 LEU A O 1
ATOM 597 N N . ASP A 1 81 ? 7.743 -9.343 -4.601 1.00 73.94 81 ASP A N 1
ATOM 598 C CA . ASP A 1 81 ? 8.754 -10.368 -4.892 1.00 73.94 81 ASP A CA 1
ATOM 599 C C . ASP A 1 81 ? 8.116 -11.678 -5.395 1.00 73.94 81 ASP A C 1
ATOM 601 O O . ASP A 1 81 ? 8.518 -12.235 -6.418 1.00 73.94 81 ASP A O 1
ATOM 605 N N . GLU A 1 82 ? 7.039 -12.132 -4.743 1.00 72.75 82 GLU A N 1
ATOM 606 C CA . GLU A 1 82 ? 6.335 -13.360 -5.129 1.00 72.75 82 GLU A CA 1
ATOM 607 C C . GLU A 1 82 ? 5.588 -13.262 -6.470 1.00 72.75 82 GLU A C 1
ATOM 609 O O . GLU A 1 82 ? 5.499 -14.253 -7.202 1.00 72.75 82 GLU A O 1
ATOM 614 N N . GLN A 1 83 ? 4.962 -12.115 -6.764 1.00 67.56 83 GLN A N 1
ATOM 615 C CA . GLN A 1 83 ? 4.047 -11.975 -7.906 1.00 67.56 83 GLN A CA 1
ATOM 616 C C . GLN A 1 83 ? 4.723 -11.440 -9.172 1.00 67.56 83 GLN A C 1
ATOM 618 O O . GLN A 1 83 ? 4.294 -11.788 -10.273 1.00 67.56 83 GLN A O 1
ATOM 623 N N . GLN A 1 84 ? 5.737 -10.583 -9.041 1.00 61.41 84 GLN A N 1
ATOM 624 C CA . GLN A 1 84 ? 6.353 -9.863 -10.158 1.00 61.41 84 GLN A CA 1
ATOM 625 C C . GLN A 1 84 ? 7.877 -10.016 -10.109 1.00 61.41 84 GLN A C 1
ATOM 627 O O . GLN A 1 84 ? 8.615 -9.091 -9.769 1.00 61.41 84 GLN A O 1
ATOM 632 N N . GLY A 1 85 ? 8.365 -11.199 -10.495 1.00 47.75 85 GLY A N 1
ATOM 633 C CA . GLY A 1 85 ? 9.795 -11.399 -10.728 1.00 47.75 85 GLY A CA 1
ATOM 634 C C . GLY A 1 85 ? 10.295 -10.418 -11.794 1.00 47.75 85 GLY A C 1
ATOM 635 O O . GLY A 1 85 ? 9.880 -10.508 -12.950 1.00 47.75 85 GLY A O 1
ATOM 636 N N . GLY A 1 86 ? 11.168 -9.485 -11.404 1.00 51.84 86 GLY A N 1
ATOM 637 C CA . GLY A 1 86 ? 11.704 -8.441 -12.285 1.00 51.84 86 GLY A CA 1
ATOM 638 C C . GLY A 1 86 ? 11.345 -6.997 -11.915 1.00 51.84 86 GLY A C 1
ATOM 639 O O . GLY A 1 86 ? 11.728 -6.101 -12.661 1.00 51.84 86 GLY A O 1
ATOM 640 N N . TRP A 1 87 ? 10.669 -6.740 -10.786 1.00 50.88 87 TRP A N 1
ATOM 641 C CA . TRP A 1 87 ? 10.488 -5.366 -10.279 1.00 50.88 87 TRP A CA 1
ATOM 642 C C . TRP A 1 87 ? 11.828 -4.695 -9.893 1.00 50.88 87 TRP A C 1
ATOM 644 O O . TRP A 1 87 ? 11.947 -3.477 -9.963 1.00 50.88 87 TRP A O 1
ATOM 654 N N . GLU A 1 88 ? 12.849 -5.501 -9.576 1.00 52.47 88 GLU A N 1
ATOM 655 C CA . GLU A 1 88 ? 14.223 -5.091 -9.234 1.00 52.47 88 GLU A CA 1
ATOM 656 C C . GLU A 1 88 ? 15.051 -4.585 -10.432 1.00 52.47 88 GLU A C 1
ATOM 658 O O . GLU A 1 88 ? 16.239 -4.310 -10.295 1.00 52.47 88 GLU A O 1
ATOM 663 N N . LEU A 1 89 ? 14.475 -4.525 -11.637 1.00 49.72 89 LEU A N 1
ATOM 664 C CA . LEU A 1 89 ? 15.228 -4.257 -12.867 1.00 49.72 89 LEU A CA 1
ATOM 665 C C . LEU A 1 89 ? 15.397 -2.770 -13.200 1.00 49.72 89 LEU A C 1
ATOM 667 O O . LEU A 1 89 ? 15.595 -2.459 -14.370 1.00 49.72 89 LEU A O 1
ATOM 671 N N . ASP A 1 90 ? 15.347 -1.871 -12.212 1.00 52.06 90 ASP A N 1
ATOM 672 C CA . ASP A 1 90 ? 15.811 -0.474 -12.351 1.00 52.06 90 ASP A CA 1
ATOM 673 C C . ASP A 1 90 ? 15.162 0.333 -13.511 1.00 52.06 90 ASP A C 1
ATOM 675 O O . ASP A 1 90 ? 15.635 1.401 -13.890 1.00 52.06 90 ASP A O 1
ATOM 679 N N . ASP A 1 91 ? 14.060 -0.152 -14.103 1.00 55.75 91 ASP A N 1
ATOM 680 C CA . ASP A 1 91 ? 13.439 0.455 -15.298 1.00 55.75 91 ASP A CA 1
ATOM 681 C C . ASP A 1 91 ? 12.264 1.389 -14.938 1.00 55.75 91 ASP A C 1
ATOM 683 O O . ASP A 1 91 ? 11.489 1.800 -15.799 1.00 55.75 91 ASP A O 1
ATOM 687 N N . GLY A 1 92 ? 12.115 1.760 -13.659 1.00 58.06 92 GLY A N 1
ATOM 688 C CA . GLY A 1 92 ? 11.104 2.723 -13.199 1.00 58.06 92 GLY A CA 1
ATOM 689 C C . GLY A 1 92 ? 9.669 2.208 -13.325 1.00 58.06 92 GLY A C 1
ATOM 690 O O . GLY A 1 92 ? 8.829 2.828 -13.986 1.00 58.06 92 GLY A O 1
ATOM 691 N N . SER A 1 93 ? 9.385 1.060 -12.709 1.00 66.81 93 SER A N 1
ATOM 692 C CA . SER A 1 93 ? 8.021 0.543 -12.628 1.00 66.81 93 SER A CA 1
ATOM 693 C C . SER A 1 93 ? 7.290 1.160 -11.438 1.00 66.81 93 SER A C 1
ATOM 695 O O . SER A 1 93 ? 7.841 1.293 -10.347 1.00 66.81 93 SER A O 1
ATOM 697 N N . PHE A 1 94 ? 6.026 1.511 -11.637 1.00 75.81 94 PHE A N 1
ATOM 698 C CA . PHE A 1 94 ? 5.190 2.115 -10.603 1.00 75.81 94 PHE A CA 1
ATOM 699 C C . PHE A 1 94 ? 3.820 1.455 -10.586 1.00 75.81 94 PHE A C 1
ATOM 701 O O . PHE A 1 94 ? 3.383 0.831 -11.563 1.00 75.81 94 PHE A O 1
ATOM 708 N N . GLY A 1 95 ? 3.131 1.566 -9.462 1.00 80.44 95 GLY A N 1
ATOM 709 C CA . GLY A 1 95 ? 1.842 0.925 -9.328 1.00 80.44 95 GLY A CA 1
ATOM 710 C C . GLY A 1 95 ? 1.123 1.229 -8.036 1.00 80.44 95 GLY A C 1
ATOM 711 O O . GLY A 1 95 ? 1.598 1.959 -7.167 1.00 80.44 95 GLY A O 1
ATOM 712 N N . GLU A 1 96 ? -0.053 0.630 -7.942 1.00 85.81 96 GLU A N 1
ATOM 713 C CA . GLU A 1 96 ? -0.905 0.685 -6.769 1.00 85.81 96 GLU A CA 1
ATOM 714 C C . GLU A 1 96 ? -1.230 -0.736 -6.315 1.00 85.81 96 GLU A C 1
ATOM 716 O O . GLU A 1 96 ? -1.528 -1.620 -7.127 1.00 85.81 96 GLU A O 1
ATOM 721 N N . VAL A 1 97 ? -1.178 -0.951 -5.007 1.00 86.25 97 VAL A N 1
ATOM 722 C CA . VAL A 1 97 ? -1.626 -2.175 -4.352 1.00 86.25 97 VAL A CA 1
ATOM 723 C C . VAL A 1 97 ? -2.814 -1.819 -3.478 1.00 86.25 97 VAL A C 1
ATOM 725 O O . VAL A 1 97 ? -2.729 -0.954 -2.610 1.00 86.25 97 VAL A O 1
ATOM 728 N N . GLU A 1 98 ? -3.928 -2.501 -3.697 1.00 88.75 98 GLU A N 1
ATOM 729 C CA . GLU A 1 98 ? -5.095 -2.420 -2.826 1.00 88.75 98 GLU A CA 1
ATOM 730 C C . GLU A 1 98 ? -5.228 -3.737 -2.067 1.00 88.75 98 GLU A C 1
ATOM 732 O O . GLU A 1 98 ? -5.211 -4.805 -2.679 1.00 88.75 98 GLU A O 1
ATOM 737 N N . ILE A 1 99 ? -5.353 -3.663 -0.741 1.00 88.44 99 ILE A N 1
ATOM 738 C CA . ILE A 1 99 ? -5.524 -4.833 0.128 1.00 88.44 99 ILE A CA 1
ATOM 739 C C . ILE A 1 99 ? -6.834 -4.689 0.895 1.00 88.44 99 ILE A C 1
ATOM 741 O O . ILE A 1 99 ? -7.010 -3.752 1.677 1.00 88.44 99 ILE A O 1
ATOM 745 N N . ASP A 1 100 ? -7.733 -5.649 0.708 1.00 88.69 100 ASP A N 1
ATOM 746 C CA . ASP A 1 100 ? -8.918 -5.827 1.536 1.00 88.69 100 ASP A CA 1
ATOM 747 C C . ASP A 1 100 ? -8.543 -6.668 2.763 1.00 88.69 100 ASP A C 1
ATOM 749 O O . ASP A 1 100 ? -8.171 -7.840 2.664 1.00 88.69 100 ASP A O 1
ATOM 753 N N . VAL A 1 101 ? -8.605 -6.049 3.941 1.00 88.75 101 VAL A N 1
ATOM 754 C CA . VAL A 1 101 ? -8.126 -6.652 5.189 1.00 88.75 101 VAL A CA 1
ATOM 755 C C . VAL A 1 101 ? -9.113 -7.699 5.725 1.00 88.75 101 VAL A C 1
ATOM 757 O O . VAL A 1 101 ? -8.721 -8.611 6.453 1.00 88.75 101 VAL A O 1
ATOM 760 N N . GLU A 1 102 ? -10.399 -7.601 5.381 1.00 83.81 102 GLU A N 1
ATOM 761 C CA . GLU A 1 102 ? -11.425 -8.554 5.822 1.00 83.81 102 GLU A CA 1
ATOM 762 C C . GLU A 1 102 ? -11.281 -9.900 5.102 1.00 83.81 102 GLU A C 1
ATOM 764 O O . GLU A 1 102 ? -11.322 -10.963 5.723 1.00 83.81 102 GLU A O 1
ATOM 769 N N . THR A 1 103 ? -11.087 -9.849 3.788 1.00 85.25 103 THR A N 1
ATOM 770 C CA . THR A 1 103 ? -10.993 -11.019 2.912 1.00 85.25 103 THR A CA 1
ATOM 771 C C . THR A 1 103 ? -9.558 -11.500 2.708 1.00 85.25 103 THR A C 1
ATOM 773 O O . THR A 1 103 ? -9.354 -12.652 2.322 1.00 85.25 103 THR A O 1
ATOM 776 N N . GLY A 1 104 ? -8.565 -10.644 2.970 1.00 83.12 104 GLY A N 1
ATOM 777 C CA . GLY A 1 104 ? -7.152 -10.904 2.690 1.00 83.12 104 GLY A CA 1
ATOM 778 C C . GLY A 1 104 ? -6.821 -10.902 1.196 1.00 83.12 104 GLY A C 1
ATOM 779 O O . GLY A 1 104 ? -5.793 -11.448 0.797 1.00 83.12 104 GLY A O 1
ATOM 780 N N . LEU A 1 105 ? -7.702 -10.347 0.359 1.00 84.00 105 LEU A N 1
ATOM 781 C CA . LEU A 1 105 ? -7.476 -10.228 -1.075 1.00 84.00 105 LEU A CA 1
ATOM 782 C C . LEU A 1 105 ? -6.651 -8.980 -1.366 1.00 84.00 105 LEU A C 1
ATOM 784 O O . LEU A 1 105 ? -6.986 -7.888 -0.914 1.00 84.00 105 LEU A O 1
ATOM 788 N N . ALA A 1 106 ? -5.604 -9.147 -2.168 1.00 84.88 106 ALA A N 1
ATOM 789 C CA . ALA A 1 106 ? -4.819 -8.041 -2.685 1.00 84.88 106 ALA A CA 1
ATOM 790 C C . ALA A 1 106 ? -4.926 -7.970 -4.206 1.00 84.88 106 ALA A C 1
ATOM 792 O O . ALA A 1 106 ? -4.835 -8.991 -4.896 1.00 84.88 106 ALA A O 1
ATOM 793 N N . SER A 1 107 ? -5.101 -6.762 -4.725 1.00 84.25 107 SER A N 1
ATOM 794 C CA . SER A 1 107 ? -5.086 -6.467 -6.152 1.00 84.25 107 SER A CA 1
ATOM 795 C C . SER A 1 107 ? -3.934 -5.535 -6.487 1.00 84.25 107 SER A C 1
ATOM 797 O O . SER A 1 107 ? -3.742 -4.517 -5.826 1.00 84.25 107 SER A O 1
ATOM 799 N N . PHE A 1 108 ? -3.207 -5.881 -7.546 1.00 80.56 108 PHE A N 1
ATOM 800 C CA . PHE A 1 108 ? -2.053 -5.139 -8.033 1.00 80.56 108 PHE A CA 1
ATOM 801 C C . PHE A 1 108 ? -2.404 -4.460 -9.353 1.00 80.56 108 PHE A C 1
ATOM 803 O O . PHE A 1 108 ? -2.808 -5.122 -10.312 1.00 80.56 108 PHE A O 1
ATOM 810 N N . SER A 1 109 ? -2.221 -3.146 -9.407 1.00 81.00 109 SER A N 1
ATOM 811 C CA . SER A 1 109 ? -2.209 -2.360 -10.634 1.00 81.00 109 SER A CA 1
ATOM 812 C C . SER A 1 109 ? -0.766 -1.955 -10.908 1.00 81.00 109 SER A C 1
ATOM 814 O O . SER A 1 109 ? -0.264 -0.999 -10.327 1.00 81.00 109 SER A O 1
ATOM 816 N N . HIS A 1 110 ? -0.075 -2.725 -11.746 1.00 76.69 110 HIS A N 1
ATOM 817 C CA . HIS A 1 110 ? 1.349 -2.543 -12.019 1.00 76.69 110 HIS A CA 1
ATOM 818 C C . HIS A 1 110 ? 1.572 -2.022 -13.439 1.00 76.69 110 HIS A C 1
ATOM 820 O O . HIS A 1 110 ? 1.063 -2.599 -14.404 1.00 76.69 110 HIS A O 1
ATOM 826 N N . THR A 1 111 ? 2.351 -0.949 -13.567 1.00 71.56 111 THR A N 1
ATOM 827 C CA . THR A 1 111 ? 2.766 -0.385 -14.852 1.00 71.56 111 THR A CA 1
ATOM 828 C C . THR A 1 111 ? 4.273 -0.533 -15.011 1.00 71.56 111 THR A C 1
ATOM 830 O O . THR A 1 111 ? 5.046 0.054 -14.258 1.00 71.56 111 THR A O 1
ATOM 833 N N . VAL A 1 112 ? 4.678 -1.297 -16.028 1.00 67.44 112 VAL A N 1
ATOM 834 C CA . VAL A 1 112 ? 6.082 -1.478 -16.415 1.00 67.44 112 VAL A CA 1
ATOM 835 C C . VAL A 1 112 ? 6.419 -0.504 -17.533 1.00 67.44 112 VAL A C 1
ATOM 837 O O . VAL A 1 112 ? 5.702 -0.430 -18.540 1.00 67.44 112 VAL A O 1
ATOM 840 N N . ARG A 1 113 ? 7.526 0.222 -17.388 1.00 65.31 113 ARG A N 1
ATOM 841 C CA . ARG A 1 113 ? 8.141 0.929 -18.508 1.00 65.31 113 ARG A CA 1
ATOM 842 C C . ARG A 1 113 ? 9.035 -0.052 -19.262 1.00 65.31 113 ARG A C 1
ATOM 844 O O . ARG A 1 113 ? 9.719 -0.867 -18.664 1.00 65.31 113 ARG A O 1
ATOM 851 N N . VAL A 1 114 ? 8.962 -0.015 -20.588 1.00 62.66 114 VAL A N 1
ATOM 852 C CA . VAL A 1 114 ? 9.839 -0.805 -21.455 1.00 62.66 114 VAL A CA 1
ATOM 853 C C . VAL A 1 114 ? 10.496 0.171 -22.414 1.00 62.66 114 VAL A C 1
ATOM 855 O O . VAL A 1 114 ? 9.806 0.787 -23.233 1.00 62.66 114 VAL A O 1
ATOM 858 N N . ILE A 1 115 ? 11.810 0.352 -22.293 1.00 64.12 115 ILE A N 1
ATOM 859 C CA . ILE A 1 115 ? 12.598 1.137 -23.246 1.00 64.12 115 ILE A CA 1
ATOM 860 C C . ILE A 1 115 ? 13.270 0.172 -24.226 1.00 64.12 115 ILE A C 1
ATOM 862 O O . ILE A 1 115 ? 14.155 -0.594 -23.858 1.00 64.12 115 ILE A O 1
ATOM 866 N N . ASP A 1 116 ? 12.836 0.211 -25.486 1.00 73.19 116 ASP A N 1
ATOM 867 C CA . ASP A 1 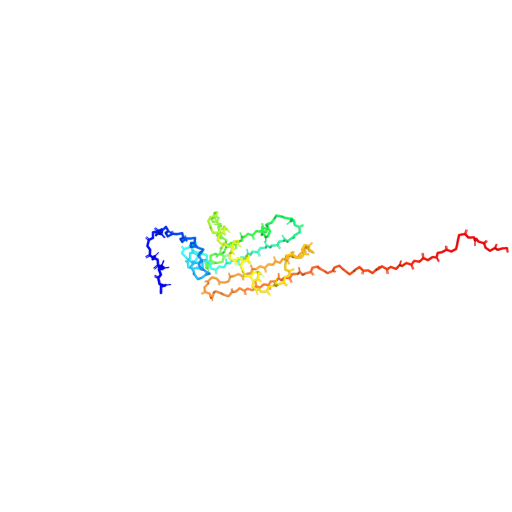116 ? 13.459 -0.540 -26.579 1.00 73.19 116 ASP A CA 1
ATOM 868 C C . ASP A 1 116 ? 14.594 0.305 -27.177 1.00 73.19 116 ASP A C 1
ATOM 870 O O . ASP A 1 116 ? 14.369 1.431 -27.632 1.00 73.19 116 ASP A O 1
ATOM 874 N N . TYR A 1 117 ? 15.821 -0.214 -27.134 1.00 71.69 117 TYR A N 1
ATOM 875 C CA . TYR A 1 117 ? 16.985 0.411 -27.757 1.00 71.69 117 TYR A CA 1
ATOM 876 C C . TYR A 1 117 ? 17.294 -0.309 -29.072 1.00 71.69 117 TYR A C 1
ATOM 878 O O . TYR A 1 117 ? 17.460 -1.528 -29.090 1.00 71.69 117 TYR A O 1
ATOM 886 N N . SER A 1 118 ? 17.410 0.447 -30.165 1.00 70.44 118 SER A N 1
ATOM 887 C CA . SER A 1 118 ? 17.886 -0.066 -31.451 1.00 70.44 118 SER A CA 1
ATOM 888 C C . SER A 1 118 ? 19.124 0.702 -31.902 1.00 70.44 118 SER A C 1
ATOM 890 O O . SER A 1 118 ? 19.046 1.900 -32.187 1.00 70.44 118 SER A O 1
ATOM 892 N N . ASP A 1 119 ? 20.256 0.013 -31.991 1.00 82.50 119 ASP A N 1
ATOM 893 C CA . ASP A 1 119 ? 21.490 0.566 -32.539 1.00 82.50 119 ASP A CA 1
ATOM 894 C C . ASP A 1 119 ? 21.482 0.475 -34.072 1.00 82.50 119 ASP A C 1
ATOM 896 O O . ASP A 1 119 ? 21.370 -0.609 -34.649 1.00 82.50 119 ASP A O 1
ATOM 900 N N . GLU A 1 120 ? 21.620 1.621 -34.743 1.00 81.44 120 GLU A N 1
ATOM 901 C CA . GLU A 1 120 ? 21.821 1.697 -36.191 1.00 81.44 120 GLU A CA 1
ATOM 902 C C . GLU A 1 120 ? 23.153 2.391 -36.501 1.00 81.44 120 GLU A C 1
ATOM 904 O O . GLU A 1 120 ? 23.304 3.603 -36.336 1.00 81.44 120 GLU A O 1
ATOM 909 N N . ASP A 1 121 ? 24.124 1.625 -36.998 1.00 84.38 121 ASP A N 1
ATOM 910 C CA . ASP A 1 121 ? 25.370 2.166 -37.537 1.00 84.38 121 ASP A CA 1
ATOM 911 C C . ASP A 1 121 ? 25.163 2.656 -38.976 1.00 84.38 121 ASP A C 1
ATOM 913 O O . ASP A 1 121 ? 24.780 1.893 -39.868 1.00 84.38 121 ASP A O 1
ATOM 917 N N . PHE A 1 122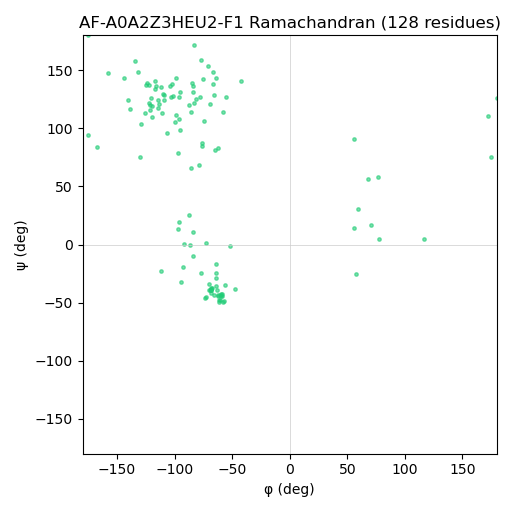 ? 25.493 3.920 -39.248 1.00 80.69 122 PHE A N 1
ATOM 918 C CA . PHE A 1 122 ? 25.516 4.460 -40.607 1.00 80.69 122 PHE A CA 1
ATOM 919 C C . PHE A 1 122 ? 26.890 5.027 -40.962 1.00 80.69 122 PHE A C 1
ATOM 921 O O . PHE A 1 122 ? 27.525 5.750 -40.197 1.00 80.69 122 PHE A O 1
ATOM 928 N N . VAL A 1 123 ? 27.338 4.730 -42.183 1.00 77.06 123 VAL A N 1
ATOM 929 C CA . VAL A 1 123 ? 28.555 5.300 -42.767 1.00 77.06 123 VAL A CA 1
ATOM 930 C C . VAL A 1 123 ? 28.143 6.235 -43.893 1.00 77.06 123 VAL A C 1
ATOM 932 O O . VAL A 1 123 ? 27.618 5.802 -44.918 1.00 77.06 123 VAL A O 1
ATOM 935 N N . VAL A 1 124 ? 28.390 7.530 -43.708 1.00 80.12 124 VAL A N 1
ATOM 936 C CA . VAL A 1 124 ? 28.156 8.562 -44.724 1.00 80.12 124 VAL A CA 1
ATOM 937 C C . VAL A 1 124 ? 29.478 8.964 -45.373 1.00 80.12 124 VAL A C 1
ATOM 939 O O . VAL A 1 124 ? 30.505 9.106 -44.710 1.00 80.12 124 VAL A O 1
ATOM 942 N N . SER A 1 125 ? 29.467 9.141 -46.693 1.00 77.44 125 SER A N 1
ATOM 943 C CA . SER A 1 125 ? 30.626 9.660 -47.423 1.00 77.44 125 SER A CA 1
ATOM 944 C C . SER A 1 125 ? 30.717 11.178 -47.253 1.00 77.44 125 SER A C 1
ATOM 946 O O . SER A 1 125 ? 29.759 11.887 -47.539 1.00 77.44 125 SER A O 1
ATOM 948 N N . ILE A 1 126 ? 31.877 11.677 -46.812 1.00 80.38 126 ILE A N 1
ATOM 949 C CA . ILE A 1 126 ? 32.146 13.117 -46.607 1.00 80.38 126 ILE A CA 1
ATOM 950 C C . ILE A 1 126 ? 32.750 13.812 -47.835 1.00 80.38 126 ILE A C 1
ATOM 952 O O . ILE A 1 126 ? 33.076 14.996 -47.788 1.00 80.38 126 ILE A O 1
ATOM 956 N N . LEU A 1 127 ? 32.952 13.070 -48.922 1.00 77.38 127 LEU A N 1
ATOM 957 C CA . LEU A 1 127 ? 33.401 13.619 -50.193 1.00 77.38 127 LEU A CA 1
ATOM 958 C C . LEU A 1 127 ? 32.171 13.772 -51.087 1.00 77.38 127 LEU A C 1
ATOM 960 O O . LEU A 1 127 ? 31.626 12.779 -51.569 1.00 77.38 127 LEU A O 1
ATOM 964 N N . GLU A 1 128 ? 31.718 15.012 -51.268 1.00 63.88 128 GLU A N 1
ATOM 965 C CA . GLU A 1 128 ? 30.742 15.333 -52.307 1.00 63.88 128 GLU A CA 1
ATOM 966 C C . GLU A 1 128 ? 31.373 15.132 -53.694 1.00 63.88 128 GLU A C 1
ATOM 968 O O . GLU A 1 128 ? 32.588 15.252 -53.859 1.00 63.88 128 GLU A O 1
ATOM 973 N N . GLY A 1 129 ? 30.531 14.752 -54.658 1.00 67.38 129 GLY A N 1
ATOM 974 C CA . GLY A 1 129 ? 30.893 14.200 -55.963 1.00 67.38 129 GLY A CA 1
ATOM 975 C C . GLY A 1 129 ? 32.059 14.876 -56.693 1.00 67.38 129 GLY A C 1
ATOM 976 O O . GLY A 1 129 ? 32.195 16.097 -56.708 1.00 67.38 129 GLY A O 1
ATOM 977 N N . ASN A 1 130 ? 32.862 14.013 -57.319 1.00 51.28 130 ASN A N 1
ATOM 978 C CA . ASN A 1 130 ? 33.995 14.316 -58.194 1.00 51.28 130 ASN A CA 1
ATOM 979 C C . ASN A 1 130 ? 33.669 15.297 -59.328 1.00 51.28 130 ASN A C 1
ATOM 981 O O . ASN A 1 130 ? 32.704 15.022 -60.076 1.00 51.28 130 ASN A O 1
#